Protein AF-A0A1G8WCS9-F1 (afdb_monomer)

Secondary structure (DSSP, 8-state):
--EEEE-TTSBEEEEES-GGGS-HHHHTT-EE-S-PPPPP--TTEEEEEEEE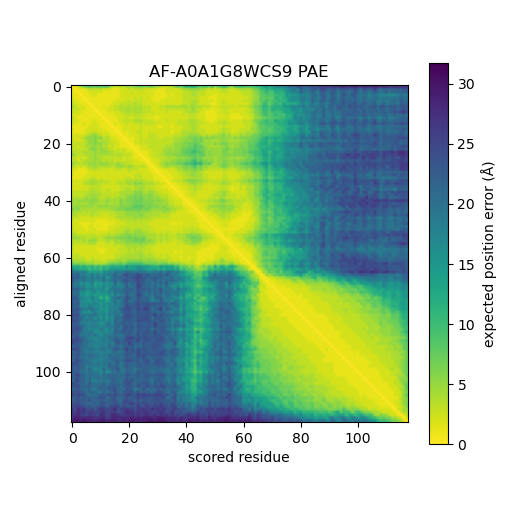TTTEEEEEEEEPPPPHHHHHHHHHHHHHHHHHHHHHHHHHHHHHHHHHHHHHHHHHHHHHHHHTT-

Solvent-accessible surface area (backbone atoms only — not comparable to full-atom values): 7017 Å² total; per-residue (Å²): 98,31,30,38,29,62,48,101,82,33,35,56,78,46,77,37,79,60,53,87,80,52,57,73,81,71,47,72,76,40,46,80,39,82,76,81,83,82,81,78,92,50,89,70,42,38,79,41,50,30,54,44,96,86,74,41,76,46,72,48,73,44,81,43,82,69,52,71,66,60,47,49,57,50,53,51,49,55,52,49,55,52,51,50,54,51,51,52,51,51,52,54,52,51,50,53,54,50,52,54,52,51,55,52,51,54,52,50,53,54,52,51,57,58,64,75,74,113

Sequence (118 aa):
MPIVFLNAKNEVVRIHYQPSMLEDDQKVDGIEVDTIPDPEQKEGKKSVLKYTSEDGLFYEYVERPLRDKERIERLERENSDVKMALIEQDMLSQEEITSLKQSLIELDMELQAMKGSA

Organism: NCBI:txid86666

Radius of gyration: 34.48 Å; Cα contacts (8 Å, |Δi|>4): 104; chains: 1; bounding box: 77×22×89 Å

pLDDT: mean 91.37, std 7.84, range [55.44, 97.62]

Structure (mmCIF, N/CA/C/O backbone):
data_AF-A0A1G8WCS9-F1
#
_entry.id   AF-A0A1G8WCS9-F1
#
loop_
_atom_site.group_PDB
_atom_site.id
_atom_site.type_symbol
_atom_site.label_atom_id
_atom_site.label_alt_id
_atom_site.label_comp_id
_atom_site.label_asym_id
_atom_site.label_entity_id
_atom_site.label_seq_id
_atom_site.pdbx_PDB_ins_code
_atom_site.Cartn_x
_atom_site.Cartn_y
_atom_site.Cartn_z
_atom_site.occupancy
_atom_site.B_iso_or_equiv
_atom_site.auth_seq_id
_atom_site.auth_comp_id
_atom_site.auth_asym_id
_atom_site.auth_atom_id
_atom_site.pdbx_PDB_model_num
ATOM 1 N N . MET A 1 1 ? 17.621 9.415 -28.547 1.00 90.12 1 MET A N 1
ATOM 2 C CA . MET A 1 1 ? 16.713 8.335 -28.128 1.00 90.12 1 MET A CA 1
ATOM 3 C C . MET A 1 1 ? 17.507 7.397 -27.242 1.00 90.12 1 MET A C 1
ATOM 5 O O . MET A 1 1 ? 18.589 7.005 -27.667 1.00 90.12 1 MET A O 1
ATOM 9 N N . PRO A 1 2 ? 17.108 7.165 -25.986 1.00 94.50 2 PRO A N 1
ATOM 10 C CA . PRO A 1 2 ? 17.707 6.126 -25.156 1.00 94.50 2 PRO A CA 1
ATOM 11 C C . PRO A 1 2 ? 17.394 4.713 -25.675 1.00 94.50 2 PRO A C 1
ATOM 13 O O . PRO A 1 2 ? 16.409 4.504 -26.379 1.00 94.50 2 PRO A O 1
ATOM 16 N N . ILE A 1 3 ? 18.225 3.745 -25.282 1.00 95.88 3 ILE A N 1
ATOM 17 C CA . ILE A 1 3 ? 17.958 2.310 -25.460 1.00 95.88 3 ILE A CA 1
ATOM 18 C C . ILE A 1 3 ? 17.620 1.689 -24.106 1.00 95.88 3 ILE A C 1
ATOM 20 O O . ILE A 1 3 ? 18.363 1.870 -23.135 1.00 95.88 3 ILE A O 1
ATOM 24 N N . VAL A 1 4 ? 16.525 0.932 -24.048 1.00 96.38 4 VAL A N 1
ATOM 25 C CA . VAL A 1 4 ? 16.115 0.147 -22.879 1.00 96.38 4 VAL A CA 1
ATOM 26 C C . VAL A 1 4 ? 16.385 -1.337 -23.105 1.00 96.38 4 VAL A C 1
ATOM 28 O O . VAL A 1 4 ? 16.226 -1.851 -24.208 1.00 96.38 4 VAL A O 1
ATOM 31 N N . PHE A 1 5 ? 16.779 -2.032 -22.043 1.00 96.06 5 PHE A N 1
ATOM 32 C CA . PHE A 1 5 ? 16.983 -3.479 -22.044 1.00 96.06 5 PHE A CA 1
ATOM 33 C C . PHE A 1 5 ? 16.018 -4.121 -21.062 1.00 96.06 5 PHE A C 1
ATOM 35 O O . PHE A 1 5 ? 15.883 -3.649 -19.927 1.00 96.06 5 PHE A O 1
ATOM 42 N N . LEU A 1 6 ? 15.368 -5.196 -21.499 1.00 96.06 6 LEU A N 1
ATOM 43 C CA . LEU A 1 6 ? 14.308 -5.861 -20.752 1.00 96.06 6 LEU A CA 1
ATOM 44 C C . LEU A 1 6 ? 14.772 -7.200 -20.174 1.00 96.06 6 LEU A C 1
ATOM 46 O O . LEU A 1 6 ? 15.677 -7.843 -20.701 1.00 96.06 6 LEU A O 1
ATOM 50 N N . ASN A 1 7 ? 14.122 -7.643 -19.100 1.00 95.06 7 ASN A N 1
ATOM 51 C CA . ASN A 1 7 ? 14.191 -9.035 -18.653 1.00 95.06 7 ASN A CA 1
ATOM 52 C C . ASN A 1 7 ? 13.037 -9.876 -19.238 1.00 95.06 7 ASN A C 1
ATOM 54 O O . ASN A 1 7 ? 12.166 -9.370 -19.940 1.00 95.06 7 ASN A O 1
ATOM 58 N N . ALA A 1 8 ? 12.978 -11.163 -18.878 1.00 95.12 8 ALA A N 1
ATOM 59 C CA . ALA A 1 8 ? 11.930 -12.088 -19.327 1.00 95.12 8 ALA A CA 1
ATOM 60 C C . ALA A 1 8 ? 10.491 -11.717 -18.890 1.00 95.12 8 ALA A C 1
ATOM 62 O O . ALA A 1 8 ? 9.538 -12.352 -19.329 1.00 95.12 8 ALA A O 1
ATOM 63 N N . LYS A 1 9 ? 10.321 -10.724 -18.007 1.00 95.06 9 LYS A N 1
ATOM 64 C CA . LYS A 1 9 ? 9.025 -10.192 -17.551 1.00 95.06 9 LYS A CA 1
ATOM 65 C C . LYS A 1 9 ? 8.709 -8.815 -18.144 1.00 95.06 9 LYS A C 1
ATOM 67 O O . LYS A 1 9 ? 7.811 -8.135 -17.643 1.00 95.06 9 LYS A O 1
ATOM 72 N N . ASN A 1 10 ? 9.455 -8.399 -19.168 1.00 96.38 10 ASN A N 1
ATOM 73 C CA . ASN A 1 10 ? 9.366 -7.087 -19.807 1.00 96.38 10 ASN A CA 1
ATOM 74 C C . ASN A 1 10 ? 9.683 -5.902 -18.878 1.00 96.38 10 ASN A C 1
ATOM 76 O O . ASN A 1 10 ? 9.271 -4.775 -19.143 1.00 96.38 10 ASN A O 1
ATOM 80 N N . GLU A 1 11 ? 10.413 -6.134 -17.785 1.00 97.00 11 GLU A N 1
ATOM 81 C CA . GLU A 1 11 ? 10.874 -5.065 -16.897 1.00 97.00 11 GLU A CA 1
ATOM 82 C C . GLU A 1 11 ? 12.160 -4.461 -17.447 1.00 97.00 11 GLU A C 1
ATOM 84 O O . GLU A 1 11 ?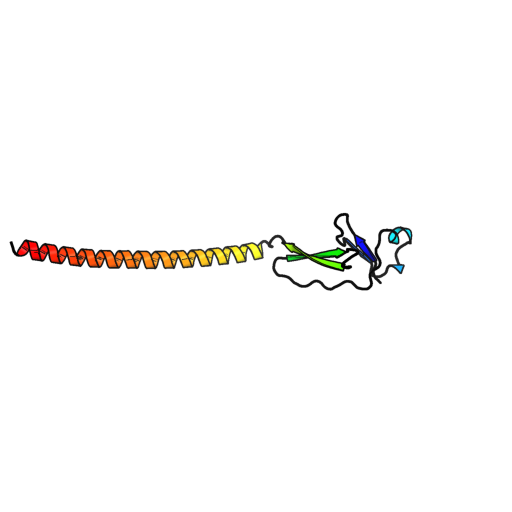 13.094 -5.189 -17.793 1.00 97.00 11 GLU A O 1
ATOM 89 N N . VAL A 1 12 ? 12.228 -3.132 -17.482 1.00 96.69 12 VAL A N 1
ATOM 90 C CA . VAL A 1 12 ? 13.433 -2.402 -17.864 1.00 96.69 12 VAL A CA 1
ATOM 91 C C . VAL A 1 12 ? 14.478 -2.572 -16.765 1.00 96.69 12 VAL A C 1
ATOM 93 O O . VAL A 1 12 ? 14.325 -2.067 -15.653 1.00 96.69 12 VAL A O 1
ATOM 96 N N . VAL A 1 13 ? 15.564 -3.274 -17.085 1.00 96.12 13 VAL A N 1
ATOM 97 C CA . VAL A 1 13 ? 16.685 -3.523 -16.162 1.00 96.12 13 VAL A CA 1
ATOM 98 C C . VAL A 1 13 ? 17.853 -2.569 -16.381 1.00 96.12 13 VAL A C 1
ATOM 100 O O . VAL A 1 13 ? 18.660 -2.362 -15.476 1.00 96.12 13 VAL A O 1
ATOM 103 N N . ARG A 1 14 ? 17.957 -1.977 -17.576 1.00 94.69 14 ARG A N 1
ATOM 104 C CA . ARG A 1 14 ? 19.031 -1.047 -17.935 1.00 94.69 14 ARG A CA 1
ATOM 105 C C . ARG A 1 14 ? 18.542 -0.032 -18.960 1.00 94.69 14 ARG A C 1
ATOM 107 O O . ARG A 1 14 ? 17.842 -0.395 -19.900 1.00 94.69 14 ARG A O 1
ATOM 114 N N . ILE A 1 15 ? 18.963 1.219 -18.788 1.00 95.56 15 ILE A N 1
ATOM 115 C CA . ILE A 1 15 ? 18.701 2.328 -19.711 1.00 95.56 15 ILE A CA 1
ATOM 116 C C . ILE A 1 15 ? 20.044 2.934 -20.115 1.00 95.56 15 ILE A C 1
ATOM 118 O O . ILE A 1 15 ? 20.834 3.312 -19.250 1.00 95.56 15 ILE A O 1
ATOM 122 N N . HIS A 1 16 ? 20.299 3.042 -21.417 1.00 95.44 16 HIS A N 1
ATOM 123 C CA . HIS A 1 16 ? 21.446 3.757 -21.971 1.00 95.44 16 HIS A CA 1
ATOM 124 C C . HIS A 1 16 ? 20.990 5.066 -22.616 1.00 95.44 16 HIS A C 1
ATOM 126 O O . HIS A 1 16 ? 20.332 5.061 -23.652 1.00 95.44 16 HIS A O 1
ATOM 132 N N . TYR A 1 17 ? 21.387 6.194 -22.024 1.00 94.94 17 TYR A N 1
ATOM 133 C CA . TYR A 1 17 ? 21.061 7.538 -22.524 1.00 94.94 17 TYR A CA 1
ATOM 134 C C . TYR A 1 17 ? 21.967 8.009 -23.670 1.00 94.94 17 TYR A C 1
ATOM 136 O O . TYR A 1 17 ? 21.620 8.948 -24.381 1.00 94.94 17 TYR A O 1
ATOM 144 N N . GLN A 1 18 ? 23.108 7.344 -23.874 1.00 93.69 18 GLN A N 1
ATOM 145 C CA . GLN A 1 18 ? 24.028 7.596 -24.985 1.00 93.69 18 GLN A CA 1
ATOM 146 C C . GLN A 1 18 ? 24.298 6.300 -25.767 1.00 93.69 18 GLN A C 1
ATOM 148 O O . GLN A 1 18 ? 25.373 5.714 -25.629 1.00 93.69 18 GLN A O 1
ATOM 153 N N . PRO A 1 19 ? 23.345 5.827 -26.595 1.00 90.75 19 PRO A N 1
ATOM 154 C CA . PRO A 1 19 ? 23.530 4.609 -27.389 1.00 90.75 19 PRO A CA 1
ATOM 155 C C . PRO A 1 19 ? 24.715 4.639 -28.357 1.00 90.75 19 PRO A C 1
ATOM 157 O O . PRO A 1 19 ? 25.197 3.590 -28.761 1.00 90.75 19 PRO A O 1
ATOM 160 N N . SER A 1 20 ? 25.218 5.825 -28.711 1.00 91.38 20 SER A N 1
ATOM 161 C CA . SER A 1 20 ? 26.402 5.988 -29.564 1.00 91.38 20 SER A CA 1
ATOM 162 C C . SER A 1 20 ? 27.693 5.442 -28.946 1.00 91.38 20 SER A C 1
ATOM 164 O O . SER A 1 20 ? 28.677 5.300 -29.658 1.00 91.38 20 SER A O 1
ATOM 166 N N . MET A 1 21 ? 27.709 5.183 -27.635 1.00 91.12 21 MET A N 1
ATOM 167 C CA . MET A 1 21 ? 28.838 4.559 -26.936 1.00 91.12 21 MET A CA 1
ATOM 168 C C . MET A 1 21 ? 28.722 3.033 -26.844 1.00 91.12 21 MET A C 1
ATOM 170 O O . MET A 1 21 ? 29.594 2.401 -26.257 1.00 91.12 21 MET A O 1
ATOM 174 N N . LEU A 1 22 ? 27.633 2.454 -27.352 1.00 89.56 22 LEU A N 1
ATOM 175 C CA . LEU A 1 22 ? 27.467 1.010 -27.432 1.00 89.56 22 LEU A CA 1
ATOM 176 C C . LEU A 1 22 ? 28.004 0.507 -28.766 1.00 89.56 22 LEU A C 1
ATOM 178 O O . LEU A 1 22 ? 27.736 1.101 -29.818 1.00 89.56 22 LEU A O 1
ATOM 182 N N . GLU A 1 23 ? 28.696 -0.620 -28.702 1.00 92.19 23 GLU A N 1
ATOM 183 C CA . GLU A 1 23 ? 29.023 -1.414 -29.879 1.00 92.19 23 GLU A CA 1
ATOM 184 C C . GLU A 1 23 ? 27.735 -2.003 -30.480 1.00 92.19 23 GLU A C 1
ATOM 186 O O . GLU A 1 23 ? 26.713 -2.147 -29.800 1.00 92.19 23 GLU A O 1
ATOM 191 N N . ASP A 1 24 ? 27.743 -2.307 -31.777 1.00 88.38 24 ASP A N 1
ATOM 192 C CA . ASP A 1 24 ? 26.523 -2.723 -32.481 1.00 88.38 24 ASP A CA 1
ATOM 193 C C . ASP A 1 24 ? 25.975 -4.067 -31.983 1.00 88.38 24 ASP A C 1
ATOM 195 O O . ASP A 1 24 ? 24.760 -4.242 -31.915 1.00 88.38 24 ASP A O 1
ATOM 199 N N . ASP A 1 25 ? 26.845 -4.979 -31.544 1.00 88.19 25 ASP A N 1
ATOM 200 C CA . ASP A 1 25 ? 26.467 -6.245 -30.905 1.00 88.19 25 ASP A CA 1
ATOM 201 C C . ASP A 1 25 ? 25.719 -6.033 -29.579 1.00 88.19 25 ASP A C 1
ATOM 203 O O . ASP A 1 25 ? 24.821 -6.800 -29.238 1.00 88.19 25 ASP A O 1
ATOM 207 N N . GLN A 1 26 ? 26.016 -4.951 -28.859 1.00 86.50 26 GLN A N 1
ATOM 208 C CA . GLN A 1 26 ? 25.341 -4.594 -27.611 1.00 86.50 26 GLN A CA 1
ATOM 209 C C . GLN A 1 26 ? 23.962 -3.964 -27.832 1.00 86.50 26 GLN A C 1
ATOM 211 O O . GLN A 1 26 ? 23.163 -3.914 -26.893 1.00 86.50 26 GLN A O 1
ATOM 216 N N . LYS A 1 27 ? 23.678 -3.457 -29.038 1.00 88.44 27 LYS A N 1
ATOM 217 C CA . LYS A 1 27 ? 22.390 -2.834 -29.382 1.00 88.44 27 LYS A CA 1
ATOM 218 C C . LYS A 1 27 ? 21.336 -3.846 -29.814 1.00 88.44 27 LYS A C 1
ATOM 220 O O . LYS A 1 27 ? 20.158 -3.528 -29.719 1.00 88.44 27 LYS A O 1
ATOM 225 N N . VAL A 1 28 ? 21.743 -5.039 -30.260 1.00 87.25 28 VAL A N 1
ATOM 226 C CA . VAL A 1 28 ? 20.851 -6.052 -30.860 1.00 87.25 28 VAL A CA 1
ATOM 227 C C . VAL A 1 28 ? 19.678 -6.418 -29.946 1.00 87.25 28 VAL A C 1
ATOM 229 O O . VAL A 1 28 ? 18.559 -6.580 -30.425 1.00 87.25 28 VAL A O 1
ATOM 232 N N . ASP A 1 29 ? 19.916 -6.478 -28.637 1.00 86.62 29 ASP A N 1
ATOM 233 C CA . ASP A 1 29 ? 18.903 -6.857 -27.642 1.00 86.62 29 ASP A CA 1
ATOM 234 C C . ASP A 1 29 ? 18.192 -5.648 -27.001 1.00 86.62 29 ASP A C 1
ATOM 236 O O . ASP A 1 29 ? 17.414 -5.792 -26.053 1.00 86.62 29 ASP A O 1
ATOM 240 N N . GLY A 1 30 ? 18.504 -4.436 -27.462 1.00 91.50 30 GLY A N 1
ATOM 241 C CA . GLY A 1 30 ? 17.980 -3.186 -26.931 1.00 91.50 30 GLY A CA 1
ATOM 242 C C . GLY A 1 30 ? 16.817 -2.637 -27.754 1.00 91.50 30 GLY A C 1
ATOM 243 O O . GLY A 1 30 ? 16.753 -2.805 -28.967 1.00 91.50 30 GLY A O 1
ATOM 244 N N . ILE A 1 31 ? 15.906 -1.928 -27.090 1.00 94.19 31 ILE A N 1
ATOM 245 C CA . ILE A 1 31 ? 14.775 -1.252 -27.734 1.00 94.19 31 ILE A CA 1
ATOM 246 C C . ILE A 1 31 ? 15.016 0.254 -27.673 1.00 94.19 31 ILE A C 1
ATOM 248 O O . ILE A 1 31 ? 15.163 0.818 -26.586 1.00 94.19 31 ILE A O 1
ATOM 252 N N . GLU A 1 32 ? 15.067 0.907 -28.833 1.00 94.31 32 GLU A N 1
ATOM 253 C CA . GLU A 1 32 ? 15.105 2.368 -28.916 1.00 94.31 32 GLU A CA 1
ATOM 254 C C . GLU A 1 32 ? 13.744 2.953 -28.541 1.00 94.31 32 GLU A C 1
ATOM 256 O O . GLU A 1 32 ? 12.701 2.515 -29.026 1.00 94.31 32 GLU A O 1
ATOM 261 N N . VAL A 1 33 ? 13.758 3.947 -27.658 1.00 93.75 33 VAL A N 1
ATOM 262 C CA . VAL A 1 33 ? 12.555 4.647 -27.200 1.00 93.75 33 VAL A CA 1
ATOM 263 C C . VAL A 1 33 ? 12.783 6.153 -27.251 1.00 93.75 33 VAL A C 1
ATOM 265 O O . VAL A 1 33 ? 13.907 6.630 -27.077 1.00 93.75 33 VAL A O 1
ATOM 268 N N . ASP A 1 34 ? 11.717 6.917 -27.480 1.00 92.19 34 ASP A N 1
ATOM 269 C CA . ASP A 1 34 ? 11.812 8.373 -27.617 1.00 92.19 34 ASP A CA 1
ATOM 270 C C . ASP A 1 34 ? 12.162 9.047 -26.287 1.00 92.19 34 ASP A C 1
ATOM 272 O O . ASP A 1 34 ? 13.122 9.821 -26.192 1.00 92.19 34 ASP A O 1
ATOM 276 N N . THR A 1 35 ? 11.396 8.723 -25.243 1.00 92.50 35 THR A N 1
ATOM 277 C CA . THR A 1 35 ? 11.496 9.316 -23.908 1.00 92.50 35 THR A CA 1
ATOM 278 C C . THR A 1 35 ? 11.256 8.270 -22.821 1.00 92.50 35 THR A C 1
ATOM 280 O O . THR A 1 35 ? 10.573 7.269 -23.033 1.00 92.50 35 THR A O 1
ATOM 283 N N . ILE A 1 36 ? 11.839 8.500 -21.641 1.00 94.31 36 ILE A N 1
ATOM 284 C CA . ILE A 1 36 ? 11.556 7.716 -20.436 1.00 94.31 36 ILE A CA 1
ATOM 285 C C . ILE A 1 36 ? 10.544 8.516 -19.611 1.00 94.31 36 ILE A C 1
ATOM 287 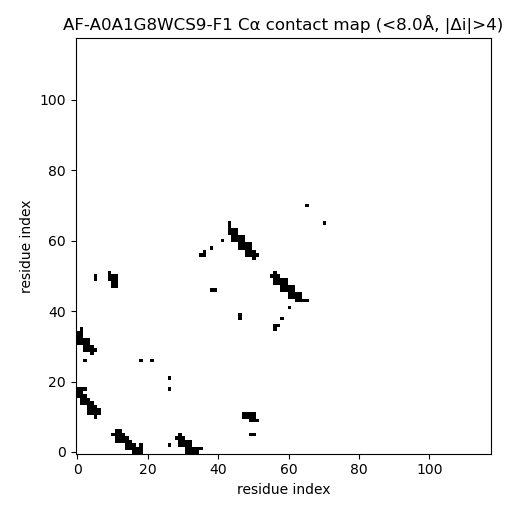O O . ILE A 1 36 ? 10.850 9.664 -19.281 1.00 94.31 36 ILE A O 1
ATOM 291 N N . PRO A 1 37 ? 9.354 7.973 -19.300 1.00 93.94 37 PRO A N 1
ATOM 292 C CA . PRO A 1 37 ? 8.394 8.670 -18.454 1.00 93.94 37 PRO A CA 1
ATOM 293 C C . PRO A 1 37 ? 8.940 8.823 -17.030 1.00 93.94 37 PRO A C 1
ATOM 295 O O . PRO A 1 37 ? 9.701 7.978 -16.558 1.00 93.94 37 PRO A O 1
ATOM 298 N N . ASP A 1 38 ? 8.510 9.866 -16.323 1.00 94.06 38 ASP A N 1
ATOM 299 C CA . ASP A 1 38 ? 8.788 10.018 -14.895 1.00 94.06 38 ASP A CA 1
ATOM 300 C C . ASP A 1 38 ? 7.803 9.178 -14.059 1.00 94.06 38 ASP A C 1
ATOM 302 O O . ASP A 1 38 ? 6.607 9.134 -14.367 1.00 94.06 38 ASP A O 1
ATOM 306 N N . PRO A 1 39 ? 8.258 8.501 -12.989 1.00 94.06 39 PRO A N 1
ATOM 307 C CA . PRO A 1 39 ? 7.371 7.739 -12.121 1.00 94.06 39 PRO A CA 1
ATOM 308 C C . PRO A 1 39 ? 6.563 8.655 -11.197 1.00 94.06 39 PRO A C 1
ATOM 310 O O . PRO A 1 39 ? 7.097 9.584 -10.590 1.00 94.06 39 PRO A O 1
ATOM 313 N N . GLU A 1 40 ? 5.294 8.317 -10.977 1.00 92.94 40 GLU A N 1
ATOM 314 C CA . GLU A 1 40 ? 4.495 8.936 -9.920 1.00 92.94 40 GLU A CA 1
ATOM 315 C C . GLU A 1 40 ? 4.901 8.373 -8.552 1.00 92.94 40 GLU A C 1
ATOM 317 O O . GLU A 1 40 ? 5.139 7.172 -8.388 1.00 92.94 40 GLU A O 1
ATOM 322 N N . GLN A 1 41 ? 4.928 9.220 -7.524 1.00 86.50 41 GLN A N 1
ATOM 323 C CA . GLN A 1 41 ? 5.076 8.737 -6.153 1.00 86.50 41 GLN A CA 1
ATOM 324 C C . GLN A 1 41 ? 3.724 8.244 -5.631 1.00 86.50 41 GLN A C 1
ATOM 326 O O . GLN A 1 41 ? 2.835 9.040 -5.340 1.00 86.50 41 GLN A O 1
ATOM 331 N N . LYS A 1 42 ? 3.577 6.921 -5.494 1.00 85.94 42 LYS A N 1
ATOM 332 C CA . LYS A 1 42 ? 2.401 6.285 -4.880 1.00 85.94 42 LYS A CA 1
ATOM 333 C C . LYS A 1 42 ? 2.768 5.713 -3.518 1.00 85.94 42 LYS A C 1
ATOM 335 O O . LYS A 1 42 ? 3.680 4.891 -3.409 1.00 85.94 42 LYS A O 1
ATOM 340 N N . GLU A 1 43 ? 2.062 6.148 -2.476 1.00 81.62 43 GLU A N 1
ATOM 341 C CA . GLU A 1 43 ? 2.311 5.695 -1.107 1.00 81.62 43 GLU A CA 1
ATOM 342 C C . GLU A 1 43 ? 2.202 4.163 -1.010 1.00 81.62 43 GLU A C 1
ATOM 344 O O . GLU A 1 43 ? 1.297 3.545 -1.568 1.00 81.62 43 GLU A O 1
ATOM 349 N N . GLY A 1 44 ? 3.175 3.527 -0.351 1.00 82.44 44 GLY A N 1
ATOM 350 C CA . GLY A 1 44 ? 3.191 2.067 -0.181 1.00 82.44 44 GLY A CA 1
ATOM 351 C C . GLY A 1 44 ? 3.476 1.248 -1.452 1.00 82.44 44 GLY A C 1
ATOM 352 O O . GLY A 1 44 ? 3.503 0.019 -1.382 1.00 82.44 44 GLY A O 1
ATOM 353 N N . LYS A 1 45 ? 3.746 1.881 -2.600 1.00 89.06 45 LYS A N 1
ATOM 354 C CA . LYS A 1 45 ? 4.085 1.187 -3.850 1.00 89.06 45 LYS A CA 1
ATOM 355 C C . LYS A 1 45 ? 5.514 1.495 -4.302 1.00 89.06 45 LYS A C 1
ATOM 357 O O . LYS A 1 45 ? 6.082 2.537 -3.981 1.00 89.06 45 LYS A O 1
ATOM 362 N N . LYS A 1 46 ? 6.107 0.569 -5.051 1.00 90.44 46 LYS A N 1
ATOM 363 C CA . LYS A 1 46 ? 7.350 0.758 -5.805 1.00 90.44 46 LYS A CA 1
ATOM 364 C C . LYS A 1 46 ? 7.002 0.801 -7.290 1.00 90.44 46 LYS A C 1
ATOM 366 O O . LYS A 1 46 ? 6.244 -0.044 -7.757 1.00 90.44 46 LYS A O 1
ATOM 371 N N . SER A 1 47 ? 7.565 1.757 -8.019 1.00 93.75 47 SER A N 1
ATOM 372 C CA . SER A 1 47 ? 7.438 1.827 -9.472 1.00 93.75 47 SER A CA 1
ATOM 373 C C . SER A 1 47 ? 8.428 0.871 -10.149 1.00 93.75 47 SER A C 1
ATOM 375 O O . SER A 1 47 ? 9.613 0.823 -9.805 1.00 93.75 47 SER A O 1
ATOM 377 N N . VAL A 1 48 ? 7.932 0.084 -11.100 1.00 94.81 48 VAL A N 1
ATOM 378 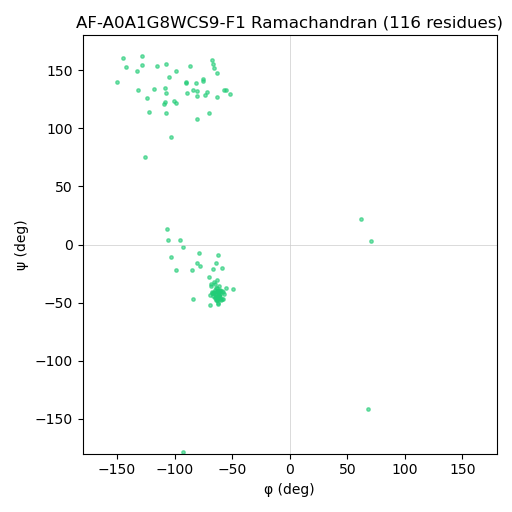C CA . VAL A 1 48 ? 8.715 -0.814 -11.955 1.00 94.81 48 VAL A CA 1
ATOM 379 C C . VAL A 1 48 ? 8.453 -0.410 -13.397 1.00 94.81 48 VAL A C 1
ATOM 381 O O . VAL A 1 48 ? 7.323 -0.511 -13.867 1.00 94.81 48 VAL A O 1
ATOM 384 N N . LEU A 1 49 ? 9.483 0.094 -14.078 1.00 97.12 49 LEU A N 1
ATOM 385 C CA . LEU A 1 49 ? 9.372 0.478 -15.482 1.00 97.12 49 LEU A CA 1
ATOM 386 C C . LEU A 1 49 ? 9.309 -0.786 -16.343 1.00 97.12 49 LEU A C 1
ATOM 388 O O . LEU A 1 49 ? 10.160 -1.668 -16.216 1.00 97.12 49 LEU A O 1
ATOM 392 N N . LYS A 1 50 ? 8.310 -0.864 -17.214 1.00 96.81 50 LYS A N 1
ATOM 393 C CA . LYS A 1 50 ? 8.073 -1.960 -18.151 1.00 96.81 50 LYS A CA 1
ATOM 394 C C . LYS A 1 50 ? 7.894 -1.428 -19.564 1.00 96.81 50 LYS A C 1
ATOM 396 O O . LYS A 1 50 ? 7.641 -0.240 -19.751 1.00 96.81 50 LYS A O 1
ATOM 401 N N . TYR A 1 51 ? 8.036 -2.318 -20.540 1.00 95.88 51 TYR A N 1
ATOM 402 C CA . TYR A 1 51 ? 7.793 -2.020 -21.947 1.00 95.88 51 TYR A CA 1
ATOM 403 C C . TYR A 1 51 ? 6.909 -3.088 -22.593 1.00 95.88 51 TYR A C 1
ATOM 405 O O . TYR A 1 51 ? 7.190 -4.280 -22.471 1.00 95.88 51 TYR A O 1
ATOM 413 N N . THR A 1 52 ? 5.884 -2.674 -23.331 1.00 93.75 52 THR A N 1
ATOM 414 C CA . THR A 1 52 ? 5.135 -3.540 -24.253 1.00 93.75 52 THR A CA 1
ATOM 415 C C . THR A 1 52 ? 5.058 -2.877 -25.623 1.00 93.75 52 THR A C 1
ATOM 417 O O . THR A 1 52 ? 5.130 -1.657 -25.745 1.00 93.75 52 THR A O 1
ATOM 420 N N . SER A 1 53 ? 4.896 -3.674 -26.680 1.00 90.44 53 SER A N 1
ATOM 421 C CA . SER A 1 53 ? 4.692 -3.134 -28.030 1.00 90.44 53 SER A CA 1
ATOM 422 C C . SER A 1 53 ? 3.355 -2.397 -28.184 1.00 90.44 53 SER A C 1
ATOM 424 O O . SER A 1 53 ? 3.217 -1.598 -29.103 1.00 90.44 53 SER A O 1
ATOM 426 N N . GLU A 1 54 ? 2.383 -2.671 -27.308 1.00 91.81 54 GLU A N 1
ATOM 427 C CA . GLU A 1 54 ? 1.056 -2.041 -27.315 1.00 91.81 54 GLU A CA 1
ATOM 428 C C . GLU A 1 54 ? 1.053 -0.694 -26.577 1.00 91.81 54 GLU A C 1
ATOM 430 O O . GLU A 1 54 ? 0.564 0.293 -27.122 1.00 91.81 54 GLU A O 1
ATOM 435 N N . ASP A 1 55 ? 1.642 -0.631 -25.377 1.00 88.62 55 ASP A N 1
ATOM 436 C CA . ASP A 1 55 ? 1.567 0.549 -24.498 1.00 88.62 55 ASP A CA 1
ATOM 437 C C . ASP A 1 55 ? 2.847 1.398 -24.501 1.00 88.62 55 ASP A C 1
ATOM 439 O O . ASP A 1 55 ? 2.879 2.498 -23.947 1.00 88.62 55 ASP A O 1
ATOM 443 N N . GLY A 1 56 ? 3.932 0.894 -25.092 1.00 92.75 56 GLY A N 1
ATOM 444 C CA . GLY A 1 56 ? 5.253 1.495 -24.960 1.00 92.75 56 GLY A CA 1
ATOM 445 C C . GLY A 1 56 ? 5.785 1.369 -23.531 1.00 92.75 56 GLY A C 1
ATOM 446 O O . GLY A 1 56 ? 5.625 0.335 -22.882 1.00 92.75 56 GLY A O 1
ATOM 447 N N . LEU A 1 57 ? 6.469 2.407 -23.043 1.00 96.00 57 LEU A N 1
ATOM 448 C CA . LEU A 1 57 ? 6.992 2.442 -21.677 1.00 96.00 57 LEU A CA 1
ATOM 449 C C . LEU A 1 57 ? 5.909 2.834 -20.670 1.00 96.00 57 LEU A C 1
ATOM 451 O O . LEU A 1 57 ? 5.308 3.899 -20.782 1.00 96.00 57 LEU A O 1
ATOM 455 N N . PHE A 1 58 ? 5.741 2.029 -19.622 1.00 95.31 58 PHE A N 1
ATOM 456 C CA . PHE A 1 58 ? 4.802 2.309 -18.537 1.00 95.31 58 PHE A CA 1
ATOM 457 C C . PHE A 1 58 ? 5.333 1.848 -17.179 1.00 95.31 58 PHE A C 1
ATOM 459 O O . PHE A 1 58 ? 6.219 0.998 -17.083 1.00 95.31 58 PHE A O 1
ATOM 466 N N . TYR A 1 59 ? 4.771 2.402 -16.104 1.00 95.81 59 TYR A N 1
ATOM 467 C CA . TYR A 1 59 ? 5.090 1.994 -14.738 1.00 95.81 59 TYR A CA 1
ATOM 468 C C . TYR A 1 59 ? 4.028 1.065 -14.164 1.00 95.81 59 TYR A C 1
ATOM 470 O O . TYR A 1 59 ? 2.866 1.442 -14.018 1.00 95.81 59 TYR A O 1
ATOM 478 N N . GLU A 1 60 ? 4.458 -0.118 -13.736 1.00 94.06 60 GLU A N 1
ATOM 479 C CA . GLU A 1 60 ? 3.676 -0.966 -12.845 1.00 94.06 60 GLU A CA 1
ATOM 480 C C . GLU A 1 60 ? 3.994 -0.613 -11.386 1.00 94.06 60 GLU A C 1
ATOM 482 O O . GLU A 1 60 ? 5.157 -0.526 -10.984 1.00 94.06 60 GLU A O 1
ATOM 487 N N . TYR A 1 61 ? 2.952 -0.400 -10.581 1.00 93.81 61 TYR A N 1
ATOM 488 C CA . TYR A 1 61 ? 3.078 -0.016 -9.176 1.00 93.81 61 TYR A CA 1
ATOM 489 C C . TYR A 1 61 ? 2.814 -1.219 -8.279 1.00 93.81 61 TYR A C 1
ATOM 491 O O . TYR A 1 61 ? 1.677 -1.500 -7.892 1.00 93.81 61 TYR A O 1
ATOM 499 N N . VAL A 1 62 ? 3.888 -1.922 -7.936 1.00 89.75 62 VAL A N 1
ATOM 500 C CA . VAL A 1 62 ? 3.832 -3.117 -7.090 1.00 89.75 62 VAL A CA 1
ATOM 501 C C . VAL A 1 62 ? 3.899 -2.740 -5.616 1.00 89.75 62 VAL A C 1
ATOM 503 O O . VAL A 1 62 ? 4.444 -1.699 -5.246 1.00 89.75 62 VAL A O 1
ATOM 506 N N . GLU A 1 63 ? 3.337 -3.578 -4.750 1.00 85.44 63 GLU A N 1
ATOM 507 C CA . GLU A 1 63 ? 3.453 -3.381 -3.305 1.00 85.44 63 GLU A CA 1
ATOM 508 C C . GLU A 1 63 ? 4.909 -3.472 -2.876 1.00 85.44 63 GLU A C 1
ATOM 510 O O . GLU A 1 63 ? 5.608 -4.437 -3.194 1.00 85.44 63 GLU A O 1
ATOM 515 N N . ARG A 1 64 ? 5.379 -2.450 -2.158 1.00 79.00 64 ARG A N 1
ATOM 516 C CA . ARG A 1 64 ? 6.691 -2.526 -1.523 1.00 79.00 64 ARG A CA 1
ATOM 517 C C . ARG A 1 64 ? 6.516 -3.108 -0.122 1.00 79.00 64 ARG A C 1
ATOM 519 O O . ARG A 1 64 ? 5.573 -2.713 0.568 1.00 79.00 64 ARG A O 1
ATOM 526 N N . PRO A 1 65 ? 7.422 -3.987 0.335 1.00 71.50 65 PRO A N 1
ATOM 527 C CA . PRO A 1 65 ? 7.496 -4.316 1.749 1.00 71.50 65 PRO A CA 1
ATOM 528 C C . PRO A 1 65 ? 7.585 -3.011 2.541 1.00 71.50 65 PRO A C 1
ATOM 530 O O . PRO A 1 65 ? 8.392 -2.139 2.200 1.00 71.50 65 PRO A O 1
ATOM 533 N N . LEU A 1 66 ? 6.729 -2.851 3.553 1.00 66.31 66 LEU A N 1
ATOM 534 C CA . LEU A 1 66 ? 6.815 -1.697 4.443 1.00 66.31 66 LEU A CA 1
ATOM 535 C C . LEU A 1 66 ? 8.221 -1.643 5.025 1.00 66.31 66 LEU A C 1
ATOM 537 O O . LEU A 1 66 ? 8.733 -2.659 5.499 1.00 66.31 66 LEU A O 1
ATOM 541 N N . ARG A 1 67 ? 8.842 -0.461 5.003 1.00 69.75 67 ARG A N 1
ATOM 542 C CA . ARG A 1 67 ? 10.075 -0.264 5.766 1.00 69.75 67 ARG A CA 1
ATOM 543 C C . ARG A 1 67 ? 9.737 -0.435 7.243 1.00 69.75 67 ARG A C 1
ATOM 545 O O . ARG A 1 67 ? 8.640 -0.063 7.659 1.00 69.75 67 ARG A O 1
ATOM 552 N N . ASP A 1 68 ? 10.670 -0.949 8.039 1.00 71.00 68 ASP A N 1
ATOM 553 C CA . ASP A 1 68 ? 10.425 -1.255 9.457 1.00 71.00 68 ASP A CA 1
ATOM 554 C C . ASP A 1 68 ? 9.781 -0.086 10.213 1.00 71.00 68 ASP A C 1
ATOM 556 O O . ASP A 1 68 ? 8.843 -0.283 10.979 1.00 71.00 68 ASP A O 1
ATOM 560 N N . LYS A 1 69 ? 10.202 1.147 9.909 1.00 73.94 69 LYS A N 1
ATOM 561 C CA . LYS A 1 69 ? 9.627 2.371 10.476 1.00 73.94 69 LYS A CA 1
ATOM 562 C C . LYS A 1 69 ? 8.148 2.579 10.118 1.00 73.94 69 LYS A C 1
ATOM 564 O O . LYS A 1 69 ? 7.349 2.868 10.995 1.00 73.94 69 LYS A O 1
ATOM 569 N N . GLU A 1 70 ? 7.773 2.380 8.856 1.00 75.75 70 GLU A N 1
ATOM 570 C CA . GLU A 1 70 ? 6.386 2.531 8.382 1.00 75.75 70 GLU A CA 1
ATOM 571 C C . GLU A 1 70 ? 5.488 1.431 8.968 1.00 75.75 70 GLU A C 1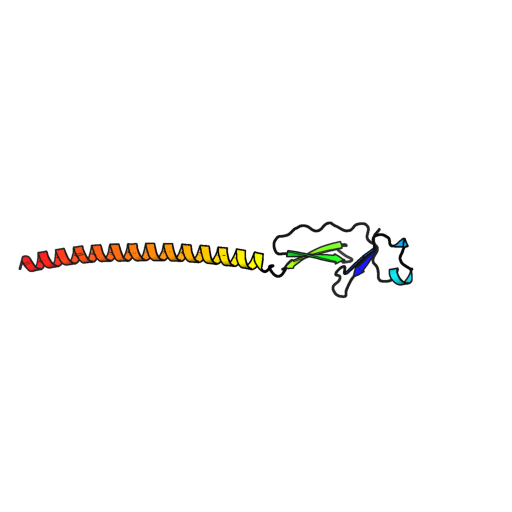
ATOM 573 O O . GLU A 1 70 ? 4.321 1.658 9.285 1.00 75.75 70 GLU A O 1
ATOM 578 N N . ARG A 1 71 ? 6.049 0.231 9.168 1.00 76.94 71 ARG A N 1
ATOM 579 C CA . ARG A 1 71 ? 5.372 -0.862 9.870 1.00 76.94 71 ARG A CA 1
ATOM 580 C C . ARG A 1 71 ? 5.149 -0.530 11.346 1.00 76.94 71 ARG A C 1
ATOM 582 O O . ARG A 1 71 ? 4.058 -0.794 11.840 1.00 76.94 71 ARG A O 1
ATOM 589 N N . ILE A 1 72 ? 6.149 0.024 12.031 1.00 81.62 72 ILE A N 1
ATOM 590 C CA . ILE A 1 72 ? 6.043 0.436 13.438 1.00 81.62 72 ILE A CA 1
ATOM 591 C C . ILE A 1 72 ? 4.992 1.534 13.592 1.00 81.62 72 ILE A C 1
ATOM 593 O O . ILE A 1 72 ? 4.076 1.361 14.383 1.00 81.62 72 ILE A O 1
ATOM 597 N N . GLU A 1 73 ? 5.050 2.594 12.783 1.00 86.62 73 GLU A N 1
ATOM 598 C CA . GLU A 1 73 ? 4.077 3.696 12.835 1.00 86.62 73 GLU A CA 1
ATOM 599 C C . GLU A 1 73 ? 2.640 3.203 12.607 1.00 86.62 73 GLU A C 1
ATOM 601 O O . GLU A 1 73 ? 1.712 3.616 13.306 1.00 86.62 73 GLU A O 1
ATOM 606 N N . ARG A 1 74 ? 2.442 2.268 11.667 1.00 84.56 74 ARG A N 1
ATOM 607 C CA . ARG A 1 74 ? 1.133 1.637 11.457 1.00 84.56 74 ARG A CA 1
ATOM 608 C C . ARG A 1 74 ? 0.684 0.836 12.682 1.00 84.56 74 ARG A C 1
ATOM 610 O O . ARG A 1 74 ? -0.450 0.992 13.120 1.00 84.56 74 ARG A O 1
ATOM 617 N N . LEU A 1 75 ? 1.565 0.007 13.242 1.00 89.31 75 LEU A N 1
ATOM 618 C CA . LEU A 1 75 ? 1.259 -0.813 14.420 1.00 89.31 75 LEU A CA 1
ATOM 619 C C . LEU A 1 75 ? 0.990 0.031 15.673 1.00 89.31 75 LEU A C 1
ATOM 621 O O . LEU A 1 75 ? 0.175 -0.357 16.507 1.00 89.31 75 LEU A O 1
ATOM 625 N N . GLU A 1 76 ? 1.664 1.168 15.831 1.00 92.69 76 GLU A N 1
ATOM 626 C CA . GLU A 1 76 ? 1.420 2.111 16.926 1.00 92.69 76 GLU A CA 1
ATOM 627 C C . GLU A 1 76 ? 0.048 2.770 16.794 1.00 92.69 76 GLU A C 1
ATOM 629 O O . GLU A 1 76 ? -0.680 2.858 17.783 1.00 92.69 76 GLU A O 1
ATOM 634 N N . ARG A 1 77 ? -0.339 3.161 15.572 1.00 93.44 77 ARG A N 1
ATOM 635 C CA . ARG A 1 77 ? -1.672 3.706 15.293 1.00 93.44 77 ARG A CA 1
ATOM 636 C C . ARG A 1 77 ? -2.769 2.684 15.580 1.00 93.44 77 ARG A C 1
ATOM 638 O O . ARG A 1 77 ? -3.660 2.973 16.367 1.00 93.44 77 ARG A O 1
ATOM 645 N N . GLU A 1 78 ? -2.647 1.475 15.036 1.00 94.12 78 GLU A N 1
ATOM 646 C CA . GLU A 1 78 ? -3.600 0.383 15.286 1.00 94.12 78 GLU A CA 1
ATOM 647 C C . GLU A 1 78 ? -3.721 0.071 16.789 1.00 94.12 78 GLU A C 1
ATOM 649 O O . GLU A 1 78 ? -4.824 -0.083 17.309 1.00 94.12 78 GLU A O 1
ATOM 654 N N . ASN A 1 79 ? -2.602 0.043 17.524 1.00 95.50 79 ASN A N 1
ATOM 655 C CA . ASN A 1 79 ? -2.631 -0.131 18.979 1.00 95.50 79 ASN A CA 1
ATOM 656 C C . ASN A 1 79 ? -3.341 1.016 19.702 1.00 95.50 79 ASN A C 1
ATOM 658 O O . ASN A 1 79 ? -4.000 0.780 20.713 1.00 95.50 79 ASN A O 1
ATOM 662 N N . SER A 1 80 ? -3.170 2.253 19.236 1.00 96.31 80 SER A N 1
ATOM 663 C CA . SER A 1 80 ? -3.846 3.413 19.813 1.00 96.31 80 SER A CA 1
ATOM 664 C C . SER A 1 80 ? -5.357 3.317 19.611 1.00 96.31 80 SER A C 1
ATOM 666 O O . SER A 1 80 ? -6.105 3.483 20.571 1.00 96.31 80 SER A O 1
ATOM 668 N N . ASP A 1 81 ? -5.800 2.976 18.402 1.00 96.56 81 ASP A N 1
ATOM 669 C CA . ASP A 1 81 ? -7.222 2.856 18.067 1.00 96.56 81 ASP A CA 1
ATOM 670 C C . ASP A 1 81 ? -7.892 1.742 18.885 1.00 96.56 81 ASP A C 1
ATOM 672 O O . ASP A 1 81 ? -8.945 1.950 19.489 1.00 96.56 81 ASP A O 1
ATOM 676 N N . VAL A 1 82 ? -7.236 0.581 19.000 1.00 97.06 82 VAL A N 1
ATOM 677 C CA . VAL A 1 82 ? -7.731 -0.539 19.817 1.00 97.06 82 VAL A CA 1
ATOM 678 C C . VAL A 1 82 ? -7.815 -0.161 21.297 1.00 97.06 82 VAL A C 1
ATOM 680 O O . VAL A 1 82 ? -8.794 -0.497 21.961 1.00 97.06 82 VAL A O 1
ATOM 683 N N . LYS A 1 83 ? -6.819 0.556 21.833 1.00 96.62 83 LYS A N 1
ATOM 684 C CA . LYS A 1 83 ? -6.854 1.026 23.228 1.00 96.62 83 LYS A CA 1
ATOM 685 C C . LYS A 1 83 ? -8.018 1.980 23.475 1.00 96.62 83 LYS A C 1
ATOM 687 O O . LYS A 1 83 ? -8.665 1.862 24.510 1.00 96.62 83 LYS A O 1
ATOM 692 N N . MET A 1 84 ? -8.290 2.893 22.545 1.00 97.12 84 MET A N 1
ATOM 693 C CA . MET A 1 84 ? -9.413 3.827 22.664 1.00 97.12 84 MET A CA 1
ATOM 694 C C . MET A 1 84 ? -10.757 3.096 22.638 1.00 97.12 84 MET A C 1
ATOM 696 O O . MET A 1 84 ? -11.588 3.344 23.508 1.00 97.12 84 MET A O 1
ATOM 700 N N . ALA A 1 85 ? -10.934 2.140 21.723 1.00 96.81 85 ALA A N 1
ATOM 701 C CA . ALA A 1 85 ? -12.143 1.319 21.668 1.00 96.81 85 ALA A CA 1
ATOM 702 C C . ALA A 1 85 ? -12.354 0.504 22.958 1.00 96.81 85 ALA A C 1
ATOM 704 O O . ALA A 1 85 ? -13.476 0.386 23.446 1.00 96.81 85 ALA A O 1
ATOM 705 N N . LEU A 1 86 ? -11.275 -0.024 23.546 1.00 96.25 86 LEU A N 1
ATOM 706 C CA . LEU A 1 86 ? -11.349 -0.761 24.808 1.00 96.25 86 LEU A CA 1
ATOM 707 C C . LEU A 1 86 ? -11.770 0.141 25.978 1.00 96.25 86 LEU A C 1
ATOM 709 O O . LEU A 1 86 ? -12.566 -0.277 26.814 1.00 96.25 86 LEU A O 1
ATOM 713 N N . ILE A 1 87 ? -11.252 1.373 26.030 1.00 97.44 87 ILE A N 1
ATOM 714 C CA . ILE A 1 87 ? -11.638 2.364 27.045 1.00 97.44 87 ILE A CA 1
ATOM 715 C C . ILE A 1 87 ? -13.123 2.712 26.913 1.00 97.44 87 ILE A C 1
ATOM 717 O O . ILE A 1 87 ? -13.835 2.723 27.912 1.00 97.44 87 ILE A O 1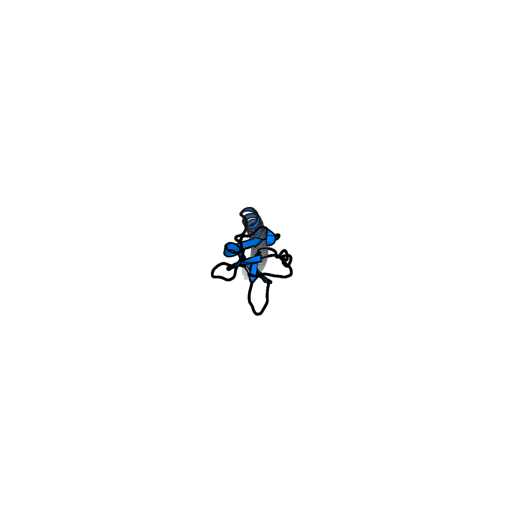
ATOM 721 N N . GLU A 1 88 ? -13.601 2.964 25.694 1.00 97.44 88 GLU A N 1
ATOM 722 C CA . GLU A 1 88 ? -15.012 3.268 25.436 1.00 97.44 88 GLU A CA 1
ATOM 723 C C . GLU A 1 88 ? -15.928 2.114 25.866 1.00 97.44 88 GLU A C 1
ATOM 725 O O . GLU A 1 88 ? -16.915 2.329 26.571 1.00 97.44 88 GLU A O 1
ATOM 730 N N . GLN A 1 89 ? -15.565 0.876 25.522 1.00 96.75 89 GLN A N 1
ATOM 731 C CA . GLN A 1 89 ? -16.309 -0.310 25.939 1.00 96.75 89 GLN A CA 1
ATOM 732 C C . GLN A 1 89 ? -16.354 -0.464 27.468 1.00 96.75 89 GLN A C 1
ATOM 734 O O . GLN A 1 89 ? -17.405 -0.808 28.016 1.00 96.75 89 GLN A O 1
ATOM 739 N N . ASP A 1 90 ? -15.235 -0.229 28.160 1.00 97.38 90 ASP A N 1
ATOM 740 C CA . ASP A 1 90 ? -15.185 -0.308 29.624 1.00 97.38 90 ASP A CA 1
ATOM 741 C C . ASP A 1 90 ? -16.088 0.752 30.265 1.00 97.38 90 ASP A C 1
ATOM 743 O O . ASP A 1 90 ? -16.856 0.440 31.174 1.00 97.38 90 ASP A O 1
ATOM 747 N N . MET A 1 91 ? -16.080 1.980 29.737 1.00 97.06 91 MET A N 1
ATOM 748 C CA . MET A 1 91 ? -16.957 3.053 30.211 1.00 97.06 91 MET A CA 1
ATOM 749 C C . MET A 1 91 ? -18.441 2.703 30.054 1.00 97.06 91 MET A C 1
ATOM 751 O O . MET A 1 91 ? -19.194 2.839 31.018 1.00 97.06 91 MET A O 1
ATOM 755 N N . LEU A 1 92 ? -18.851 2.199 28.885 1.00 96.62 92 LEU A N 1
ATOM 756 C CA . LEU A 1 92 ? -20.233 1.764 28.643 1.00 96.62 92 LEU A CA 1
ATOM 757 C C . LEU A 1 92 ? -20.637 0.621 29.582 1.00 96.62 92 LEU A C 1
ATOM 759 O O . LEU A 1 92 ? -21.702 0.655 30.195 1.00 96.62 92 LEU A O 1
ATOM 763 N N . SER A 1 93 ? -19.749 -0.358 29.766 1.00 96.88 93 SER A N 1
ATOM 764 C CA . SER A 1 93 ? -19.993 -1.485 30.674 1.00 96.88 93 SER A CA 1
ATOM 765 C C . SER A 1 93 ? -20.156 -1.011 32.125 1.00 96.88 93 SER A C 1
ATOM 767 O O . SER A 1 93 ? -21.016 -1.504 32.857 1.00 96.88 93 SER A O 1
ATOM 769 N N . GLN A 1 94 ? -19.357 -0.034 32.565 1.00 96.38 94 GLN A N 1
ATOM 770 C CA . GLN A 1 94 ? -19.485 0.548 33.903 1.00 96.38 94 GLN A CA 1
ATOM 771 C C . GLN A 1 94 ? -20.771 1.361 34.079 1.00 96.38 94 GLN A C 1
ATOM 773 O O . GLN A 1 94 ? -21.363 1.327 35.164 1.00 96.38 94 GLN A O 1
ATOM 778 N N . GLU A 1 95 ? -21.222 2.065 33.041 1.00 96.94 95 GLU A N 1
ATOM 779 C CA . GLU A 1 95 ? -22.498 2.780 33.049 1.00 96.94 95 GLU A CA 1
ATOM 780 C C . GLU A 1 95 ? -23.675 1.806 33.211 1.00 96.94 95 G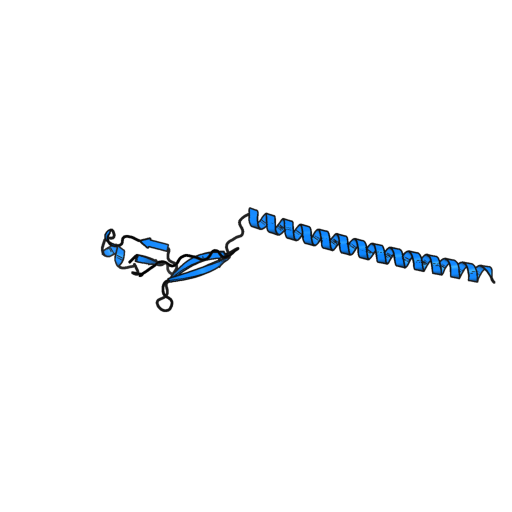LU A C 1
ATOM 782 O O . GLU A 1 95 ? -24.497 1.982 34.116 1.00 96.94 95 GLU A O 1
ATOM 787 N N . GLU A 1 96 ? -23.697 0.715 32.440 1.00 97.25 96 GLU A N 1
ATOM 788 C CA . GLU A 1 96 ? -24.704 -0.348 32.559 1.00 97.25 96 GLU A CA 1
ATOM 789 C C . GLU A 1 96 ? -24.714 -0.976 33.960 1.00 97.25 96 GLU A C 1
ATOM 791 O O . GLU A 1 96 ? -25.768 -1.100 34.590 1.00 97.25 96 GLU A O 1
ATOM 796 N N . ILE A 1 97 ? -23.537 -1.320 34.498 1.00 97.50 97 ILE A N 1
ATOM 797 C CA . ILE A 1 97 ? -23.403 -1.858 35.860 1.00 97.50 97 ILE A CA 1
ATOM 798 C C . ILE A 1 97 ? -23.955 -0.871 36.894 1.00 97.50 97 ILE A C 1
ATOM 800 O O . ILE A 1 97 ? -24.577 -1.282 37.878 1.00 97.50 97 ILE A O 1
ATOM 804 N N . THR A 1 98 ? -23.715 0.424 36.706 1.00 97.25 98 THR A N 1
ATOM 805 C CA . THR A 1 98 ? -24.175 1.463 37.633 1.00 97.25 98 THR A CA 1
ATOM 806 C C . THR A 1 98 ? -25.693 1.609 37.586 1.00 97.25 98 THR A C 1
ATOM 808 O O . THR A 1 98 ? -26.323 1.633 38.643 1.00 97.25 98 THR A O 1
ATOM 811 N N . SER A 1 99 ? -26.287 1.611 36.391 1.00 97.38 99 SER A N 1
ATOM 812 C CA . SER A 1 99 ? -27.741 1.630 36.212 1.00 97.38 99 SER A CA 1
ATOM 813 C C . SER A 1 99 ? -28.407 0.408 36.855 1.00 97.38 99 SER A C 1
ATOM 815 O O . SER A 1 99 ? -29.317 0.556 37.670 1.00 97.38 99 SER A O 1
ATOM 817 N N . LEU A 1 100 ? -27.882 -0.797 36.604 1.00 97.12 100 LEU A N 1
ATOM 818 C CA . LEU A 1 100 ? -28.406 -2.031 37.200 1.00 97.12 100 LEU A CA 1
ATOM 819 C C . LEU A 1 100 ? -28.335 -2.015 38.733 1.00 97.12 100 LEU A C 1
ATOM 821 O O . LEU A 1 100 ? -29.269 -2.453 39.404 1.00 97.12 100 LEU A O 1
ATOM 825 N N . LYS A 1 101 ? -27.246 -1.486 39.306 1.00 97.38 101 LYS A N 1
ATOM 826 C CA . LYS A 1 101 ? -27.116 -1.323 40.762 1.00 97.38 101 LYS A CA 1
ATOM 827 C C . LYS A 1 101 ? -28.166 -0.370 41.331 1.00 97.38 101 LYS A C 1
ATOM 829 O O . LYS A 1 101 ? -28.694 -0.656 42.400 1.00 97.38 101 LYS A O 1
ATOM 834 N N . GLN A 1 102 ? -28.475 0.729 40.642 1.00 96.75 102 GLN A N 1
ATOM 835 C CA . GLN A 1 102 ? -29.514 1.670 41.076 1.00 96.75 102 GLN A CA 1
ATOM 836 C C . GLN A 1 102 ? -30.897 1.011 41.075 1.00 96.75 102 GLN A C 1
ATOM 838 O O . GLN A 1 102 ? -31.580 1.050 42.095 1.00 96.75 102 GLN A O 1
ATOM 843 N N . SER A 1 103 ? -31.261 0.305 40.000 1.00 97.31 103 SER A N 1
ATOM 844 C CA . SER A 1 103 ? -32.536 -0.422 39.938 1.00 97.31 103 SER A CA 1
ATOM 845 C C . SER A 1 103 ? -32.654 -1.517 41.006 1.00 97.31 103 SER A C 1
ATOM 847 O O . SER A 1 103 ? -33.731 -1.735 41.555 1.00 97.31 103 SER A O 1
ATOM 849 N N . LEU A 1 104 ? -31.552 -2.198 41.348 1.00 96.62 104 LEU A N 1
ATOM 850 C CA . LEU A 1 104 ? -31.541 -3.171 42.448 1.00 96.62 104 LEU A CA 1
ATOM 851 C C . LEU A 1 104 ? -31.794 -2.517 43.812 1.00 96.62 104 LEU A C 1
ATOM 853 O O . LEU A 1 104 ? -32.495 -3.100 44.638 1.00 96.62 104 LEU A O 1
ATOM 857 N N . ILE A 1 105 ? -31.239 -1.324 44.050 1.00 97.62 105 ILE A N 1
ATOM 858 C CA . ILE A 1 105 ? -31.476 -0.567 45.287 1.00 97.62 105 ILE A CA 1
ATOM 859 C C . ILE A 1 105 ? -32.952 -0.161 45.388 1.00 97.62 105 ILE A C 1
ATOM 861 O O . ILE A 1 105 ? -33.555 -0.328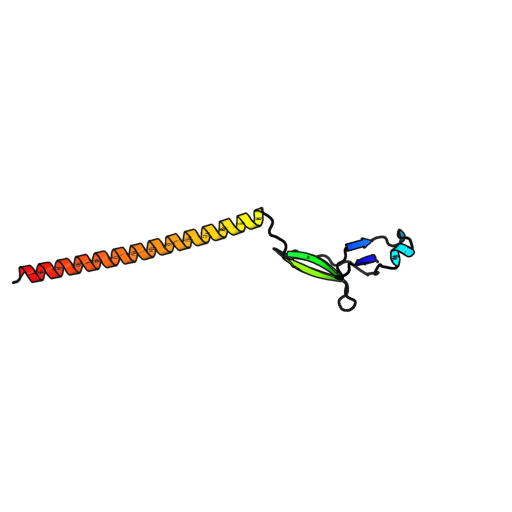 46.446 1.00 97.62 105 ILE A O 1
ATOM 865 N N . GLU A 1 106 ? -33.542 0.336 44.300 1.00 96.38 106 GLU A N 1
ATOM 866 C CA . GLU A 1 106 ? -34.965 0.704 44.247 1.00 96.38 106 GLU A CA 1
ATOM 867 C C . GLU A 1 106 ? -35.873 -0.486 44.576 1.00 96.38 106 GLU A C 1
ATOM 869 O O . GLU A 1 106 ? -36.738 -0.383 45.448 1.00 96.38 106 GLU A O 1
ATOM 874 N N . LEU A 1 107 ? -35.609 -1.643 43.966 1.00 96.06 107 LEU A N 1
ATOM 875 C CA . LEU A 1 107 ? -36.382 -2.859 44.210 1.00 96.06 107 LEU A CA 1
ATOM 876 C C . LEU A 1 107 ? -36.261 -3.361 45.661 1.00 96.06 107 LEU A C 1
ATOM 878 O O . LEU A 1 107 ? -37.245 -3.841 46.230 1.00 96.06 107 LEU A O 1
ATOM 882 N N . ASP A 1 108 ? -35.079 -3.256 46.282 1.00 96.94 108 ASP A N 1
ATOM 883 C CA . ASP A 1 108 ? -34.899 -3.647 47.688 1.00 96.94 108 ASP A CA 1
ATOM 884 C C . ASP A 1 108 ? -35.706 -2.744 48.633 1.00 96.94 108 ASP A C 1
ATOM 886 O O . ASP A 1 108 ? -36.373 -3.241 49.544 1.00 96.94 108 ASP A O 1
ATOM 890 N N . MET A 1 109 ? -35.727 -1.430 48.378 1.00 94.62 109 MET A N 1
ATOM 891 C CA . MET A 1 109 ? -36.538 -0.488 49.157 1.00 94.62 109 MET A CA 1
ATOM 892 C C . MET A 1 109 ? -38.036 -0.809 49.061 1.00 94.62 109 MET A C 1
ATOM 894 O O . MET A 1 109 ? -38.726 -0.828 50.085 1.00 94.62 109 MET A O 1
ATOM 898 N N . GLU A 1 110 ? -38.542 -1.112 47.862 1.00 95.69 110 GLU A N 1
ATOM 899 C CA . GLU A 1 110 ? -39.940 -1.517 47.661 1.00 95.69 110 GLU A CA 1
ATOM 900 C C . GLU A 1 110 ? -40.276 -2.816 48.409 1.00 95.69 110 GLU A C 1
ATOM 902 O O . GLU A 1 110 ? -41.304 -2.908 49.088 1.00 95.69 110 GLU A O 1
ATOM 907 N N . LEU A 1 111 ? -39.389 -3.815 48.353 1.00 94.06 111 LEU A N 1
ATOM 908 C CA . LEU A 1 111 ? -39.553 -5.074 49.083 1.00 94.06 111 LEU A CA 1
ATOM 909 C C . LEU A 1 111 ? -39.586 -4.867 50.601 1.00 94.06 111 LEU A C 1
ATOM 911 O O . LEU A 1 111 ? -40.388 -5.512 51.284 1.00 94.06 111 LEU A O 1
ATOM 915 N N . GLN A 1 112 ? -38.739 -3.990 51.144 1.00 93.94 112 GLN A N 1
ATOM 916 C CA . GLN A 1 112 ? -38.746 -3.674 52.574 1.00 93.94 112 GLN A CA 1
ATOM 917 C C . GLN A 1 112 ? -40.031 -2.953 52.995 1.00 93.94 112 GLN A C 1
ATOM 919 O O . GLN A 1 112 ? -40.618 -3.312 54.018 1.00 93.94 112 GLN A O 1
ATOM 924 N N . ALA A 1 113 ? -40.517 -2.004 52.190 1.00 93.31 113 ALA A N 1
ATOM 925 C CA . ALA A 1 113 ? -41.772 -1.301 52.454 1.00 93.31 113 ALA A CA 1
ATOM 926 C C . ALA A 1 113 ? -42.983 -2.253 52.472 1.00 93.31 113 ALA A C 1
ATOM 928 O O . ALA A 1 113 ? -43.851 -2.148 53.345 1.00 93.31 113 ALA A O 1
ATOM 929 N N . MET A 1 114 ? -43.017 -3.231 51.558 1.00 90.56 114 MET A N 1
ATOM 930 C CA . MET A 1 114 ? -44.063 -4.258 51.528 1.00 90.56 114 MET A CA 1
ATOM 931 C C . MET A 1 114 ? -43.994 -5.206 52.732 1.00 90.56 114 MET A C 1
ATOM 933 O O . MET A 1 114 ? -45.029 -5.538 53.305 1.00 90.56 114 MET A O 1
ATOM 937 N N . LYS A 1 115 ? -42.792 -5.621 53.154 1.00 87.50 115 LYS A N 1
ATOM 938 C CA . LYS A 1 115 ? -42.612 -6.505 54.321 1.00 87.50 115 LYS A CA 1
ATOM 939 C C . LYS A 1 115 ? -42.922 -5.825 55.655 1.00 87.50 115 LYS A C 1
ATOM 941 O O . LYS A 1 115 ? -43.307 -6.512 56.589 1.00 87.50 115 LYS A O 1
ATOM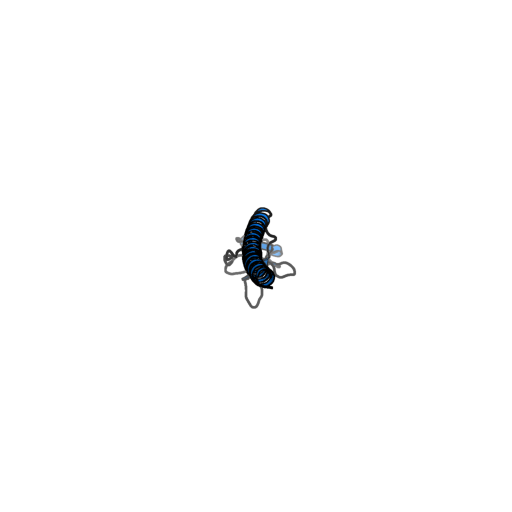 946 N N . GLY A 1 116 ? -42.753 -4.507 55.754 1.00 75.06 116 GLY A N 1
ATOM 947 C CA . GLY A 1 116 ? -43.081 -3.736 56.959 1.00 75.06 116 GLY A CA 1
ATOM 948 C C . GLY A 1 116 ? -44.573 -3.419 57.136 1.00 75.06 116 GLY A C 1
ATOM 949 O O . GLY A 1 116 ? -44.943 -2.876 58.173 1.00 75.06 116 GLY A O 1
ATOM 950 N N . SER A 1 117 ? -45.415 -3.728 56.141 1.00 63.22 117 SER A N 1
ATOM 951 C CA . SER A 1 117 ? -46.860 -3.429 56.131 1.00 63.22 117 SER A CA 1
ATOM 952 C C . SER A 1 117 ? -47.758 -4.660 56.361 1.00 63.22 117 SER A C 1
ATOM 954 O O . SER A 1 117 ? -48.981 -4.535 56.274 1.00 63.22 117 SER A O 1
ATOM 956 N N . ALA A 1 118 ? -47.170 -5.833 56.630 1.00 55.44 118 ALA A N 1
ATOM 957 C CA . ALA A 1 118 ? -47.846 -7.105 56.912 1.00 55.44 118 ALA A CA 1
ATOM 958 C C . ALA A 1 118 ? -47.579 -7.557 58.355 1.00 55.44 118 ALA A C 1
ATOM 960 O O . ALA A 1 118 ? -48.510 -8.130 58.964 1.00 55.44 118 ALA A O 1
#

Nearest PDB structures (foldseek):
  5lnl-assembly2_F  TM=4.236E-01  e=2.525E+00  Haemophilus influenzae
  5lnl-assembly3_G  TM=4.123E-01  e=2.525E+00  Haemophilus influenzae
  5lnl-assembly3_I  TM=3.859E-01  e=2.237E+00  Haemophilus influenzae
  5lnl-assembly1_C  TM=3.899E-01  e=3.860E+00  Haemophilus influenzae

Foldseek 3Di:
DWWFAADPVQWGPDIGPCCVPDDPVRCPRTDDDDDADDDDDDPQWDWTWGADPVPGIDTDTHGDDDDPVSVVVVVVVVVVVVVVVVVVVVVVVVVVVVVVVVVVVVVVVVVVVVVVVD

Mean predicted aligned error: 11.59 Å